Protein AF-A0A959AAS8-F1 (afdb_monomer)

Foldseek 3Di:
DPDDALLRVLLVLLVVLVCVLVVVLVVLVVVVLADPVLSVVLCVLCVLVCCLNVVLSVLQVVCVVVCPPVNPDDDHDPPSVVLSVLSVVLSVVLVCLSCCCRPVVVDDSVVSSVVSNVSCVVCSVVSSVVSCVSRVDD

Sequence (138 aa):
MKEKSDRYRIAITIIICHLLLIGTLVALFIADALLLEEFTPLLTLLAPVTAIYAGSVFRYLSGSIRAGVDAPEEVPLPHATLIRKLVLAHFAAMMFLILAKAVFNWIEFSTMTILMTLLETSFGVYMGMVMSAVFGDT

pLDDT: mean 85.94, std 11.65, range [40.78, 96.88]

Solvent-accessible surface area (backbone atoms only — not comparable to full-atom values): 7817 Å² total; per-residue (Å²): 130,85,81,79,49,63,64,56,54,41,41,51,51,52,52,53,50,50,52,50,50,55,50,48,55,52,51,35,40,76,67,68,40,37,52,71,84,54,47,56,56,50,52,61,68,46,44,60,61,48,50,53,56,48,52,36,41,52,49,41,50,54,49,60,67,70,41,59,93,78,53,74,84,78,76,83,64,83,63,46,70,58,55,43,48,50,53,49,50,53,53,49,51,55,48,46,48,50,42,36,35,43,74,67,58,75,49,53,71,71,58,44,52,52,53,50,49,53,48,46,59,61,45,48,58,55,47,45,54,50,42,39,70,72,50,56,84,131

Radius of gyration: 16.84 Å; Cα contacts (8 Å, |Δi|>4): 88; chains: 1; bounding box: 36×24×50 Å

Structure (mmCIF, N/CA/C/O backbone):
data_AF-A0A959AAS8-F1
#
_entry.id   AF-A0A959AAS8-F1
#
loop_
_atom_site.group_PDB
_atom_site.id
_atom_site.type_symbol
_atom_site.label_atom_id
_atom_site.label_alt_id
_atom_site.label_comp_id
_atom_site.label_asym_id
_atom_site.label_entity_id
_atom_site.label_seq_id
_atom_site.pdbx_PDB_ins_code
_atom_site.Cartn_x
_atom_site.Cartn_y
_atom_site.Cartn_z
_atom_site.occupancy
_atom_site.B_iso_or_equiv
_atom_site.auth_seq_id
_atom_site.auth_comp_id
_atom_site.auth_asym_id
_atom_site.auth_atom_id
_atom_site.pdbx_PDB_model_num
ATOM 1 N N . MET A 1 1 ? -1.824 -7.998 -31.433 1.00 41.94 1 MET A N 1
ATOM 2 C CA . MET A 1 1 ? -1.854 -7.423 -30.068 1.00 41.94 1 MET A CA 1
ATOM 3 C C . MET A 1 1 ? -0.415 -7.156 -29.660 1.00 41.94 1 MET A C 1
ATOM 5 O O . MET A 1 1 ? 0.329 -8.121 -29.595 1.00 41.94 1 MET A O 1
ATOM 9 N N . LYS A 1 2 ? 0.000 -5.894 -29.461 1.00 48.16 2 LYS A N 1
ATOM 10 C CA . LYS A 1 2 ? 1.332 -5.589 -28.900 1.00 48.16 2 LYS A CA 1
ATOM 11 C C . LYS A 1 2 ? 1.419 -6.253 -27.524 1.00 48.16 2 LYS A C 1
ATOM 13 O O . LYS A 1 2 ? 0.542 -6.021 -26.687 1.00 48.16 2 LYS A O 1
ATOM 18 N N . GLU A 1 3 ? 2.404 -7.118 -27.323 1.00 55.69 3 GLU A N 1
ATOM 19 C CA . GLU A 1 3 ? 2.643 -7.730 -26.024 1.00 55.69 3 GLU A CA 1
ATOM 20 C C . GLU A 1 3 ? 2.960 -6.618 -25.022 1.00 55.69 3 GLU A C 1
ATOM 22 O O . GLU A 1 3 ? 3.805 -5.760 -25.265 1.00 55.69 3 GLU A O 1
ATOM 27 N N . LYS A 1 4 ? 2.185 -6.547 -23.937 1.00 67.75 4 LYS A N 1
ATOM 28 C CA . LYS A 1 4 ? 2.383 -5.513 -22.922 1.00 67.75 4 LYS A CA 1
ATOM 29 C C . LYS A 1 4 ? 3.634 -5.844 -22.117 1.00 67.75 4 LYS A C 1
ATOM 31 O O . LYS A 1 4 ? 3.649 -6.909 -21.493 1.00 67.75 4 LYS A O 1
ATOM 36 N N . SER A 1 5 ? 4.569 -4.894 -22.086 1.00 80.88 5 SER A N 1
ATOM 37 C CA . SER A 1 5 ? 5.754 -4.841 -21.225 1.00 80.88 5 SER A CA 1
ATOM 38 C C . SER A 1 5 ? 5.535 -5.440 -19.843 1.00 80.88 5 SER A C 1
ATOM 40 O O . SER A 1 5 ? 4.539 -5.137 -19.173 1.00 80.88 5 SER A O 1
ATOM 42 N N . ASP A 1 6 ? 6.509 -6.197 -19.353 1.00 85.12 6 ASP A N 1
ATOM 43 C CA . ASP A 1 6 ? 6.535 -6.636 -17.960 1.00 85.12 6 ASP A CA 1
ATOM 44 C C . ASP A 1 6 ? 6.548 -5.453 -16.983 1.00 85.12 6 ASP A C 1
ATOM 46 O O . ASP A 1 6 ? 5.848 -5.485 -15.966 1.00 85.12 6 ASP A O 1
ATOM 50 N N . ARG A 1 7 ? 7.245 -4.359 -17.327 1.00 85.00 7 ARG A N 1
ATOM 51 C CA . ARG A 1 7 ? 7.261 -3.123 -16.527 1.00 85.00 7 ARG A CA 1
ATOM 52 C C . ARG A 1 7 ? 5.870 -2.501 -16.453 1.00 85.00 7 ARG A C 1
ATOM 54 O O . ARG A 1 7 ? 5.415 -2.149 -15.366 1.00 85.00 7 ARG A O 1
ATOM 61 N N . TYR A 1 8 ? 5.147 -2.460 -17.574 1.00 86.56 8 TYR A N 1
ATOM 6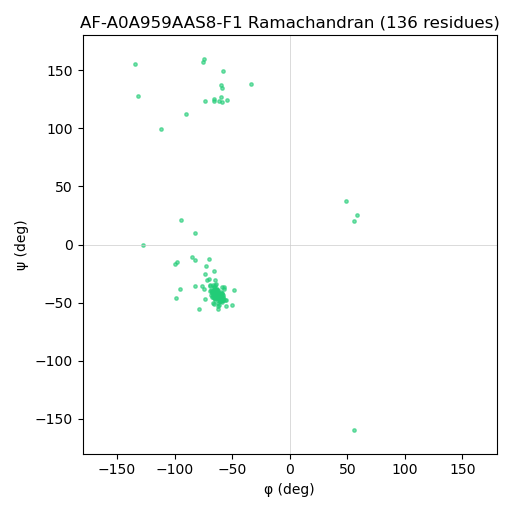2 C CA . TYR A 1 8 ? 3.760 -1.985 -17.620 1.00 86.56 8 TYR A CA 1
ATOM 63 C C . TYR A 1 8 ? 2.828 -2.844 -16.756 1.00 86.56 8 TYR A C 1
ATOM 65 O O . TYR A 1 8 ? 1.995 -2.319 -16.017 1.00 86.56 8 TYR A O 1
ATOM 73 N N . ARG A 1 9 ? 2.968 -4.175 -16.807 1.00 88.75 9 ARG A N 1
ATOM 74 C CA . ARG A 1 9 ? 2.159 -5.094 -15.987 1.00 88.75 9 ARG A CA 1
ATOM 75 C C . ARG A 1 9 ? 2.424 -4.904 -14.493 1.00 88.75 9 ARG A C 1
ATOM 77 O O . ARG A 1 9 ? 1.476 -4.926 -13.702 1.00 88.75 9 ARG A O 1
ATOM 84 N N . ILE A 1 10 ? 3.686 -4.713 -14.105 1.00 89.69 10 ILE A N 1
ATOM 85 C CA . ILE A 1 10 ? 4.075 -4.415 -12.720 1.00 89.69 10 ILE A CA 1
ATOM 86 C C . ILE A 1 10 ? 3.503 -3.057 -12.298 1.00 89.69 10 ILE A C 1
ATOM 88 O O . ILE A 1 10 ? 2.841 -2.985 -11.266 1.00 89.69 10 ILE A O 1
ATOM 92 N N . ALA A 1 11 ? 3.657 -2.016 -13.122 1.00 89.19 11 ALA A N 1
ATOM 93 C CA . ALA A 1 11 ? 3.135 -0.680 -12.845 1.00 89.19 11 ALA A CA 1
ATOM 94 C C . ALA A 1 11 ? 1.612 -0.679 -12.634 1.00 89.19 11 ALA A C 1
ATOM 96 O O . ALA A 1 11 ? 1.130 -0.159 -11.631 1.00 89.19 11 ALA A O 1
ATOM 97 N N . ILE A 1 12 ? 0.850 -1.338 -13.514 1.00 90.44 12 ILE A N 1
ATOM 98 C CA . ILE A 1 12 ? -0.599 -1.502 -13.327 1.00 90.44 12 ILE A CA 1
ATOM 99 C C . ILE A 1 12 ? -0.914 -2.254 -12.038 1.00 90.44 12 ILE A C 1
ATOM 101 O O . ILE A 1 12 ? -1.823 -1.858 -11.314 1.00 90.44 12 ILE A O 1
ATOM 105 N N . THR A 1 13 ? -0.186 -3.335 -11.748 1.00 91.44 13 THR A N 1
ATOM 106 C CA . THR A 1 13 ? -0.412 -4.114 -10.523 1.00 91.44 13 THR A CA 1
ATOM 107 C C . THR A 1 13 ? -0.252 -3.222 -9.293 1.00 91.44 13 THR A C 1
ATOM 109 O O . THR A 1 13 ? -1.113 -3.242 -8.419 1.00 91.44 13 THR A O 1
ATOM 112 N N . ILE A 1 14 ? 0.792 -2.393 -9.260 1.00 91.69 14 ILE A N 1
ATOM 113 C CA . ILE A 1 14 ? 1.049 -1.442 -8.176 1.00 91.69 14 ILE A CA 1
ATOM 114 C C . ILE A 1 14 ? -0.081 -0.420 -8.047 1.00 91.69 14 ILE A C 1
ATOM 116 O O . ILE A 1 14 ? -0.573 -0.220 -6.939 1.00 91.69 14 ILE A O 1
ATOM 120 N N . ILE A 1 15 ? -0.509 0.196 -9.156 1.00 90.94 15 ILE A N 1
ATOM 121 C CA . ILE A 1 15 ? -1.596 1.190 -9.160 1.00 90.94 15 ILE A CA 1
ATOM 122 C C . ILE A 1 15 ? -2.882 0.571 -8.614 1.00 90.94 15 ILE A C 1
ATOM 124 O O . ILE A 1 15 ? -3.506 1.137 -7.722 1.00 90.94 15 ILE A O 1
ATOM 128 N N . ILE A 1 16 ? -3.267 -0.601 -9.125 1.00 93.06 16 ILE A N 1
ATOM 129 C CA . ILE A 1 16 ? -4.486 -1.288 -8.690 1.00 93.06 16 ILE A CA 1
ATOM 130 C C . ILE A 1 16 ? -4.398 -1.625 -7.202 1.00 93.06 16 ILE A C 1
ATOM 132 O O . ILE A 1 16 ? -5.340 -1.349 -6.467 1.00 93.06 16 ILE A O 1
ATOM 136 N N . CYS A 1 17 ? -3.272 -2.173 -6.736 1.00 93.81 17 CYS A N 1
ATOM 137 C CA . CYS A 1 17 ? -3.106 -2.515 -5.324 1.00 93.81 17 CYS A CA 1
ATOM 138 C C . CYS A 1 17 ? -3.172 -1.278 -4.420 1.00 93.81 17 CYS A C 1
ATOM 140 O O . CYS A 1 17 ? -3.806 -1.334 -3.371 1.00 93.81 17 CYS A O 1
ATOM 142 N N . HIS A 1 18 ? -2.586 -0.156 -4.844 1.00 91.62 18 HIS A N 1
ATOM 143 C CA . HIS A 1 18 ? -2.680 1.117 -4.130 1.00 91.62 18 HIS A CA 1
ATOM 144 C C . HIS A 1 18 ? -4.112 1.628 -4.027 1.00 91.62 18 HIS A C 1
ATOM 146 O O . HIS A 1 18 ? -4.572 1.963 -2.938 1.00 91.62 18 HIS A O 1
ATOM 152 N N . LEU A 1 19 ? -4.823 1.677 -5.155 1.00 91.88 19 LEU A N 1
ATOM 153 C CA . LEU A 1 19 ? -6.206 2.143 -5.189 1.00 91.88 19 LEU A CA 1
ATOM 154 C C . LEU A 1 19 ? -7.115 1.243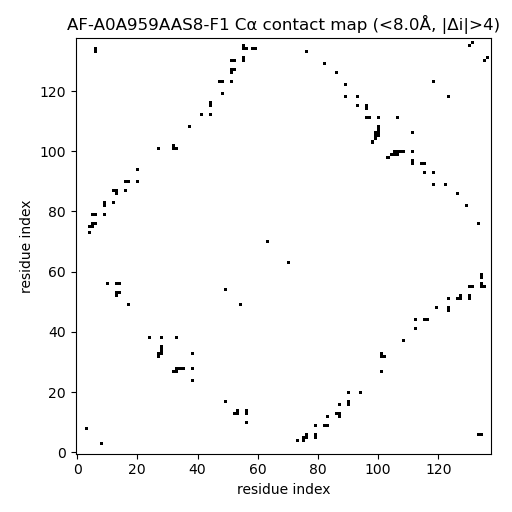 -4.351 1.00 91.88 19 LEU A C 1
ATOM 156 O O . LEU A 1 19 ? -7.973 1.751 -3.637 1.00 91.88 19 LEU A O 1
ATOM 160 N N . LEU A 1 20 ? -6.899 -0.074 -4.388 1.00 95.06 20 LEU A N 1
ATOM 161 C CA . LEU A 1 20 ? -7.619 -1.014 -3.533 1.00 95.06 20 LEU A CA 1
ATOM 162 C C . LEU A 1 20 ? -7.300 -0.790 -2.054 1.00 95.06 20 LEU A C 1
ATOM 164 O O . LEU A 1 20 ? -8.223 -0.779 -1.247 1.00 95.06 20 LEU A O 1
ATOM 168 N N . LEU A 1 21 ? -6.033 -0.583 -1.689 1.00 94.06 21 LEU A N 1
ATOM 169 C CA . LEU A 1 21 ? -5.633 -0.340 -0.302 1.00 94.06 21 LEU A CA 1
ATOM 170 C C . LEU A 1 21 ? -6.262 0.940 0.250 1.00 94.06 21 LEU A C 1
ATOM 172 O O . LEU A 1 21 ? -6.942 0.890 1.271 1.00 94.06 21 LEU A O 1
ATOM 176 N N . ILE A 1 22 ? -6.101 2.062 -0.456 1.00 92.94 22 ILE A N 1
ATOM 177 C CA . ILE A 1 22 ? -6.669 3.357 -0.058 1.00 92.94 22 ILE A CA 1
ATOM 178 C C . ILE A 1 22 ? -8.199 3.292 -0.058 1.00 92.94 22 ILE A C 1
ATOM 180 O O . ILE A 1 22 ? -8.830 3.712 0.908 1.00 92.94 22 ILE A O 1
ATOM 184 N N . GLY A 1 23 ? -8.800 2.733 -1.111 1.00 94.38 23 GLY A N 1
ATOM 185 C CA . GLY A 1 23 ? -10.250 2.586 -1.221 1.00 94.38 23 GLY A CA 1
ATOM 186 C C . GLY A 1 23 ? -10.839 1.742 -0.092 1.00 94.38 23 GLY A C 1
ATOM 187 O O . GLY A 1 23 ? -11.862 2.115 0.474 1.00 94.38 23 GLY A O 1
ATOM 188 N N . THR A 1 24 ? -10.162 0.657 0.295 1.00 95.31 24 THR A N 1
ATOM 189 C CA . THR A 1 24 ? -10.568 -0.168 1.444 1.00 95.31 24 THR A CA 1
ATOM 190 C C . THR A 1 24 ? -10.424 0.613 2.747 1.00 95.31 24 THR A C 1
ATOM 192 O O . THR A 1 24 ? -11.345 0.597 3.554 1.00 95.31 24 THR A O 1
ATOM 195 N N . LEU A 1 25 ? -9.324 1.350 2.944 1.00 94.62 25 LEU A N 1
ATOM 196 C CA . LEU A 1 25 ? -9.122 2.171 4.143 1.00 94.62 25 LEU A CA 1
ATOM 197 C C . LEU A 1 25 ? -10.251 3.199 4.321 1.00 94.62 25 LEU A C 1
ATOM 199 O O . LEU A 1 25 ? -10.804 3.338 5.408 1.00 94.62 25 LEU A O 1
ATOM 203 N N . VAL A 1 26 ? -10.614 3.885 3.233 1.00 95.06 26 VAL A N 1
ATOM 204 C CA . VAL A 1 26 ? -11.708 4.865 3.210 1.00 95.06 26 VAL A CA 1
ATOM 205 C C . VAL A 1 26 ? -13.056 4.188 3.453 1.00 95.06 26 VAL A C 1
ATOM 207 O O . VAL A 1 26 ? -13.848 4.689 4.244 1.00 95.06 26 VAL A O 1
ATOM 210 N N . ALA A 1 27 ? -13.319 3.044 2.819 1.00 96.44 27 ALA A N 1
ATOM 211 C CA . ALA A 1 27 ? -14.561 2.303 3.023 1.00 96.44 27 ALA A CA 1
ATOM 212 C C . ALA A 1 27 ? -14.719 1.829 4.477 1.00 96.44 27 ALA A C 1
ATOM 214 O O . ALA A 1 27 ? -15.803 1.953 5.038 1.00 96.44 27 ALA A O 1
ATOM 215 N N . LEU A 1 28 ? -13.641 1.338 5.098 1.00 96.06 28 LEU A N 1
ATOM 216 C CA . LEU A 1 28 ? -13.632 0.927 6.505 1.00 96.06 28 LEU A CA 1
ATOM 217 C C . LEU A 1 28 ? -13.866 2.109 7.449 1.00 96.06 28 LEU A C 1
ATOM 219 O O . LEU A 1 28 ? -14.610 1.968 8.413 1.00 96.06 28 LEU A O 1
ATOM 223 N N . PHE A 1 29 ? -13.278 3.271 7.157 1.00 95.62 29 PHE A N 1
ATOM 224 C CA . PHE A 1 29 ? -13.521 4.491 7.927 1.00 95.62 29 PHE A CA 1
ATOM 225 C C . PHE A 1 29 ? -14.980 4.960 7.823 1.00 95.62 29 PHE A C 1
ATOM 227 O O . PHE A 1 29 ? -15.601 5.249 8.836 1.00 95.62 29 PHE A O 1
ATOM 234 N N . ILE A 1 30 ? -15.561 4.973 6.617 1.00 96.44 30 ILE A N 1
ATOM 235 C CA . ILE A 1 30 ? -16.975 5.342 6.408 1.00 96.44 30 ILE A CA 1
ATOM 236 C C . ILE A 1 30 ? -17.929 4.341 7.078 1.00 96.44 30 ILE A C 1
ATOM 238 O O . ILE A 1 30 ? -19.020 4.718 7.493 1.00 96.44 30 ILE A O 1
ATOM 242 N N . ALA A 1 31 ? -17.534 3.071 7.176 1.00 96.31 31 ALA A N 1
ATOM 243 C CA . ALA A 1 31 ? -18.310 2.021 7.829 1.00 96.31 31 ALA A CA 1
ATOM 244 C C . ALA A 1 31 ? -18.144 1.986 9.364 1.00 96.31 31 ALA A C 1
ATOM 246 O O . ALA A 1 31 ? -18.555 1.002 9.977 1.00 96.31 31 ALA A O 1
ATOM 247 N N . ASP A 1 32 ? -17.508 2.998 9.968 1.00 93.69 32 ASP A N 1
ATOM 248 C CA . ASP A 1 32 ? -17.173 3.070 11.400 1.00 93.69 32 ASP A CA 1
ATOM 249 C C . ASP A 1 32 ? -16.342 1.871 11.917 1.00 93.69 32 ASP A C 1
ATOM 251 O O . ASP A 1 32 ? -16.270 1.610 13.118 1.00 93.69 32 ASP A O 1
ATOM 255 N N . ALA A 1 33 ? -15.672 1.138 11.019 1.00 94.19 33 ALA A N 1
ATOM 256 C CA . ALA A 1 33 ? -14.783 0.024 11.364 1.00 94.19 33 ALA A CA 1
ATOM 257 C C . ALA A 1 33 ? -13.373 0.492 11.775 1.00 94.19 33 ALA A C 1
ATOM 259 O O . ALA A 1 33 ? -12.583 -0.289 12.307 1.00 94.19 33 ALA A O 1
ATOM 260 N N . LEU A 1 34 ? -13.048 1.760 11.507 1.00 92.81 34 LEU A N 1
ATOM 261 C CA . LEU A 1 34 ? -11.835 2.440 11.954 1.00 92.81 34 LEU A CA 1
ATOM 262 C C . LEU A 1 34 ? -12.214 3.788 12.556 1.00 92.81 34 LEU A C 1
ATOM 264 O O . LEU A 1 34 ? -12.869 4.597 11.901 1.00 92.81 34 LEU A O 1
ATOM 268 N N . LEU A 1 35 ? -11.746 4.059 13.772 1.00 93.44 35 LEU A N 1
ATOM 269 C CA . LEU A 1 35 ? -11.915 5.372 14.391 1.00 93.44 35 LEU A CA 1
ATOM 270 C C . LEU A 1 35 ? -10.965 6.396 13.757 1.00 93.44 35 LEU A C 1
ATOM 272 O O . LEU A 1 35 ? -9.929 6.043 13.196 1.00 93.44 35 LEU A O 1
ATOM 276 N N . LEU A 1 36 ? -11.266 7.691 13.888 1.00 93.31 36 LEU A N 1
ATOM 277 C CA . LEU A 1 36 ? -10.403 8.760 13.357 1.00 93.31 36 LEU A CA 1
ATOM 278 C C . LEU A 1 36 ? -8.968 8.696 13.917 1.00 93.31 36 LEU A C 1
ATOM 280 O O . LEU A 1 36 ? -7.997 8.948 13.194 1.00 93.31 36 LEU A O 1
ATOM 284 N N . GLU A 1 37 ? -8.853 8.317 15.191 1.00 94.25 37 GLU A N 1
ATOM 285 C CA . GLU A 1 37 ? -7.596 8.098 15.916 1.00 94.25 37 GLU A CA 1
ATOM 286 C C . GLU A 1 37 ? -6.789 6.912 15.370 1.00 94.25 37 GLU A C 1
ATOM 288 O O . GLU A 1 37 ? -5.575 6.881 15.534 1.00 94.25 37 GLU A O 1
ATOM 293 N N . GLU A 1 38 ? -7.436 5.964 14.688 1.00 93.94 38 GLU A N 1
ATOM 294 C CA . GLU A 1 38 ? -6.800 4.806 14.050 1.00 93.94 38 GLU A CA 1
ATOM 295 C C . GLU A 1 38 ? -6.520 5.068 12.560 1.00 93.94 38 GLU A C 1
ATOM 297 O O . GLU A 1 38 ? -5.466 4.714 12.026 1.00 93.94 38 GLU A O 1
ATOM 302 N N . PHE A 1 39 ? -7.445 5.750 11.884 1.00 94.00 39 PHE A N 1
ATOM 303 C CA . PHE A 1 39 ? -7.367 6.083 10.466 1.00 94.00 39 PHE A CA 1
ATOM 304 C C . PHE A 1 39 ? -6.211 7.043 10.153 1.00 94.00 39 PHE A C 1
ATOM 306 O O . PHE A 1 39 ? -5.450 6.823 9.210 1.00 94.00 39 PHE A O 1
ATOM 313 N N . THR A 1 40 ? -6.031 8.090 10.963 1.00 93.75 40 THR A N 1
ATOM 314 C CA . THR A 1 40 ? -4.996 9.110 10.717 1.00 93.75 40 THR A CA 1
ATOM 315 C C . THR A 1 40 ? -3.569 8.544 10.830 1.00 93.75 40 THR A C 1
ATOM 317 O O . THR A 1 40 ? -2.756 8.780 9.924 1.00 93.75 40 THR A O 1
ATOM 320 N N . PRO A 1 41 ? -3.227 7.749 11.866 1.00 93.06 41 PRO A N 1
ATOM 321 C CA . PRO A 1 41 ? -1.924 7.093 11.920 1.00 93.06 41 PRO A CA 1
ATOM 322 C C . PRO A 1 41 ? -1.729 6.063 10.805 1.00 93.06 41 PRO A C 1
ATOM 324 O O . PRO A 1 41 ? -0.623 5.966 10.279 1.00 93.06 41 PRO A O 1
ATOM 327 N N . LEU A 1 42 ? -2.778 5.342 10.388 1.00 93.44 42 LEU A N 1
ATOM 328 C CA . LEU A 1 42 ? -2.692 4.418 9.251 1.00 93.44 42 LEU A CA 1
ATOM 329 C C . LEU A 1 42 ? -2.306 5.136 7.956 1.00 93.44 42 LEU A C 1
ATOM 331 O O . LEU A 1 42 ? -1.419 4.668 7.247 1.00 93.44 42 LEU A O 1
ATOM 335 N N . LEU A 1 43 ? -2.903 6.296 7.664 1.00 92.00 43 LEU A N 1
ATOM 336 C CA . LEU A 1 43 ? -2.509 7.102 6.504 1.00 92.00 43 LEU A CA 1
ATOM 337 C C . LEU A 1 43 ? -1.040 7.529 6.575 1.00 92.00 43 LEU A C 1
ATOM 339 O O . LEU A 1 43 ? -0.322 7.439 5.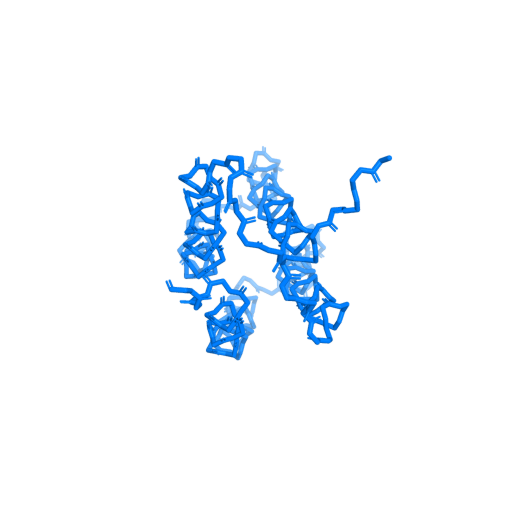581 1.00 92.00 43 LEU A O 1
ATOM 343 N N . THR A 1 44 ? -0.583 7.947 7.756 1.00 91.00 44 THR A N 1
ATOM 344 C CA . THR A 1 44 ? 0.822 8.318 7.981 1.00 91.00 44 THR A CA 1
ATOM 345 C C . THR A 1 44 ? 1.757 7.129 7.753 1.00 91.00 44 THR A C 1
ATOM 347 O O . THR A 1 44 ? 2.797 7.275 7.115 1.00 91.00 44 THR A O 1
ATOM 350 N N . LEU A 1 45 ? 1.371 5.942 8.221 1.00 91.38 45 LEU A N 1
ATOM 351 C CA . LEU A 1 45 ? 2.162 4.720 8.088 1.00 91.38 45 LEU A CA 1
ATOM 352 C C . LEU A 1 45 ? 2.217 4.201 6.644 1.00 91.38 45 LEU A C 1
ATOM 354 O O . LEU A 1 45 ? 3.207 3.598 6.245 1.00 91.38 45 LEU A O 1
ATOM 358 N N . LEU A 1 46 ? 1.175 4.457 5.849 1.00 90.06 46 LEU A N 1
ATOM 359 C CA . LEU A 1 46 ? 1.105 4.094 4.430 1.00 90.06 46 LEU A CA 1
ATOM 360 C C . LEU A 1 46 ? 1.748 5.132 3.494 1.00 90.06 46 LEU A C 1
ATOM 362 O O . LEU A 1 46 ? 1.929 4.860 2.303 1.00 90.06 46 LEU A O 1
ATOM 366 N N . ALA A 1 47 ? 2.096 6.320 3.990 1.00 87.31 47 ALA A N 1
ATOM 367 C CA . ALA A 1 47 ? 2.694 7.368 3.167 1.00 87.31 47 ALA A CA 1
ATOM 368 C C . ALA A 1 47 ? 4.052 6.961 2.548 1.00 87.31 47 ALA A C 1
ATOM 370 O O . ALA A 1 47 ? 4.231 7.204 1.351 1.00 87.31 47 ALA A O 1
ATOM 371 N N . PRO A 1 48 ? 4.985 6.303 3.270 1.00 83.19 48 PRO A N 1
ATOM 372 C CA . PRO A 1 48 ? 6.253 5.848 2.692 1.00 83.19 48 PRO A CA 1
ATOM 373 C C . PRO A 1 48 ? 6.066 4.796 1.586 1.00 83.19 48 PRO A C 1
ATOM 375 O O . PRO A 1 48 ? 6.632 4.966 0.502 1.00 83.19 48 PRO A O 1
ATOM 378 N N . VAL A 1 49 ? 5.187 3.801 1.799 1.00 82.81 49 VAL A N 1
ATOM 379 C CA . VAL A 1 49 ? 4.747 2.827 0.776 1.00 82.81 49 VAL A CA 1
ATOM 380 C C . VAL A 1 49 ? 4.321 3.581 -0.479 1.00 82.81 49 VAL A C 1
ATOM 382 O O . VAL A 1 49 ? 4.810 3.336 -1.585 1.00 82.81 49 VAL A O 1
ATOM 385 N N . THR A 1 50 ? 3.429 4.553 -0.289 1.00 83.88 50 THR A N 1
ATOM 386 C CA . THR A 1 50 ? 2.871 5.349 -1.377 1.00 83.88 50 THR A CA 1
ATOM 387 C C . THR A 1 50 ? 3.952 6.102 -2.126 1.00 83.88 50 THR A C 1
ATOM 389 O O . THR A 1 50 ? 3.989 6.044 -3.353 1.00 83.88 50 THR A O 1
ATOM 392 N N . ALA A 1 51 ? 4.883 6.735 -1.420 1.00 85.06 51 ALA A N 1
ATOM 393 C CA . ALA A 1 51 ? 5.976 7.469 -2.038 1.00 85.06 51 ALA A CA 1
ATOM 394 C C . ALA A 1 51 ? 6.891 6.567 -2.886 1.00 85.06 51 ALA A C 1
ATOM 396 O O . ALA A 1 51 ? 7.197 6.921 -4.027 1.00 85.06 51 ALA A O 1
ATOM 397 N N . ILE A 1 52 ? 7.288 5.397 -2.370 1.00 85.12 52 ILE A N 1
ATOM 398 C CA . ILE A 1 52 ? 8.183 4.462 -3.072 1.00 85.12 52 ILE A CA 1
ATOM 399 C C . ILE A 1 52 ? 7.526 3.967 -4.360 1.00 85.12 52 ILE A C 1
ATOM 401 O O . ILE A 1 52 ? 8.069 4.104 -5.457 1.00 85.12 52 ILE A O 1
ATOM 405 N N . TYR A 1 53 ? 6.329 3.405 -4.236 1.00 85.31 53 TYR A N 1
ATOM 406 C CA . TYR A 1 53 ? 5.659 2.763 -5.356 1.00 85.31 53 TYR A CA 1
ATOM 407 C C . TYR A 1 53 ? 5.115 3.771 -6.368 1.00 85.31 53 TYR A C 1
ATOM 409 O O . TYR A 1 53 ? 5.334 3.603 -7.571 1.00 85.31 53 TYR A O 1
ATOM 417 N N . ALA A 1 54 ? 4.433 4.825 -5.908 1.00 81.94 54 ALA A N 1
ATOM 418 C CA . ALA A 1 54 ? 3.890 5.839 -6.803 1.00 81.94 54 ALA A CA 1
ATOM 419 C C . ALA A 1 54 ? 5.016 6.603 -7.502 1.00 81.94 54 ALA A C 1
ATOM 421 O O . ALA A 1 54 ? 4.949 6.787 -8.714 1.00 81.94 54 ALA A O 1
ATOM 422 N N . GLY A 1 55 ? 6.081 6.980 -6.784 1.00 83.12 55 GLY A N 1
ATOM 423 C CA . GLY A 1 55 ? 7.221 7.691 -7.365 1.00 83.12 55 GLY A CA 1
ATOM 424 C C . GLY A 1 55 ? 7.849 6.929 -8.533 1.00 83.12 55 GLY A C 1
ATOM 425 O O . GLY A 1 55 ? 8.039 7.486 -9.616 1.00 83.12 55 GLY A O 1
ATOM 426 N N . SER A 1 56 ? 8.099 5.632 -8.353 1.00 81.75 56 SER A N 1
ATOM 427 C CA . SER A 1 56 ? 8.656 4.783 -9.408 1.00 81.75 56 SER A CA 1
ATOM 428 C C . SER A 1 56 ? 7.695 4.567 -10.580 1.00 81.75 56 SER A C 1
ATOM 430 O O . SER A 1 56 ? 8.117 4.623 -11.736 1.00 81.75 56 SER A O 1
ATOM 432 N N . VAL A 1 57 ? 6.398 4.380 -10.316 1.00 84.44 57 VAL A N 1
ATOM 433 C CA . VAL A 1 57 ? 5.394 4.214 -11.377 1.00 84.44 57 VAL A CA 1
ATOM 434 C C . VAL A 1 57 ? 5.186 5.504 -12.176 1.00 84.44 57 VAL A C 1
ATOM 436 O O . VAL A 1 57 ? 5.135 5.456 -13.404 1.00 84.44 57 VAL A O 1
ATOM 439 N N . PHE A 1 58 ? 5.106 6.666 -11.522 1.00 83.56 58 PHE A N 1
ATOM 440 C CA . PHE A 1 58 ? 4.971 7.956 -12.206 1.00 83.56 58 PHE A CA 1
ATOM 441 C C . PHE A 1 58 ? 6.209 8.295 -13.037 1.00 83.56 58 PHE A C 1
ATOM 443 O O . PHE A 1 58 ? 6.080 8.822 -14.145 1.00 83.56 58 PHE A O 1
ATOM 450 N N . ARG A 1 59 ? 7.408 7.946 -12.558 1.00 81.75 59 ARG A N 1
ATOM 451 C CA . ARG A 1 59 ? 8.638 8.060 -13.352 1.00 81.75 59 ARG A CA 1
ATOM 452 C C . ARG A 1 59 ? 8.564 7.212 -14.623 1.00 81.75 59 ARG A C 1
ATOM 454 O O . ARG A 1 59 ? 8.793 7.737 -15.708 1.00 81.75 59 ARG A O 1
ATOM 461 N N . TYR A 1 60 ? 8.160 5.948 -14.511 1.00 83.06 60 TYR A N 1
ATOM 462 C CA . TYR A 1 60 ? 7.961 5.080 -15.676 1.00 83.06 60 TYR A CA 1
ATOM 463 C C . TYR A 1 60 ? 6.929 5.642 -16.658 1.00 83.06 60 TYR A C 1
ATOM 465 O O . TYR A 1 60 ? 7.185 5.724 -17.858 1.00 83.06 60 TYR A O 1
ATOM 473 N N . LEU A 1 61 ? 5.774 6.077 -16.148 1.00 81.56 61 LEU A N 1
ATOM 474 C CA . LEU A 1 61 ? 4.696 6.590 -16.984 1.00 81.56 61 LEU A CA 1
ATOM 475 C C . LEU A 1 61 ? 5.112 7.878 -17.707 1.00 81.56 61 LEU A C 1
ATOM 477 O O . LEU A 1 61 ? 4.927 7.984 -18.917 1.00 81.56 61 LEU A O 1
ATOM 481 N N . SER A 1 62 ? 5.736 8.823 -16.999 1.00 79.00 62 SER A N 1
ATOM 482 C CA . SER A 1 62 ? 6.238 10.068 -17.597 1.00 79.00 62 SER A CA 1
ATOM 483 C C . SER A 1 62 ? 7.328 9.825 -18.647 1.00 79.00 62 SER A C 1
ATOM 485 O O . SER A 1 62 ? 7.301 10.463 -19.700 1.00 79.00 62 SER A O 1
ATOM 487 N N . GLY A 1 63 ? 8.231 8.866 -18.415 1.00 76.50 63 GLY A N 1
ATOM 488 C CA . GLY A 1 63 ? 9.215 8.424 -19.405 1.00 76.50 63 GLY A CA 1
ATOM 489 C C . GLY A 1 63 ? 8.557 7.829 -20.651 1.00 76.50 63 GLY A C 1
ATOM 490 O O . GLY A 1 63 ? 8.885 8.223 -21.767 1.00 76.50 63 GLY A O 1
ATOM 491 N N . SER A 1 64 ? 7.553 6.963 -20.471 1.00 75.31 64 SER A N 1
ATOM 492 C CA . SER A 1 64 ? 6.823 6.338 -21.584 1.00 75.31 64 SER A CA 1
ATOM 493 C C . SER A 1 64 ? 6.040 7.340 -22.441 1.00 75.31 64 SER A C 1
ATOM 495 O O . SER A 1 64 ? 5.961 7.177 -23.654 1.00 75.31 64 SER A O 1
ATOM 497 N N . ILE A 1 65 ? 5.507 8.408 -21.835 1.00 77.50 65 ILE A N 1
ATOM 498 C CA . ILE A 1 65 ? 4.822 9.491 -22.557 1.00 77.50 65 ILE A CA 1
ATOM 499 C C . ILE A 1 65 ? 5.829 10.300 -23.385 1.00 77.50 65 ILE A C 1
ATOM 501 O O . ILE A 1 65 ? 5.534 10.685 -24.514 1.00 77.50 65 ILE A O 1
ATOM 505 N N . ARG A 1 66 ? 7.024 10.553 -22.834 1.00 76.94 66 ARG A N 1
ATOM 506 C CA . ARG A 1 66 ? 8.093 11.302 -23.512 1.00 76.94 66 ARG A CA 1
ATOM 507 C C . ARG A 1 66 ? 8.756 10.520 -24.646 1.00 76.94 66 ARG A C 1
ATOM 509 O O . ARG A 1 66 ? 9.201 11.144 -25.601 1.00 76.94 66 ARG A O 1
ATOM 516 N N . ALA A 1 67 ? 8.823 9.194 -24.541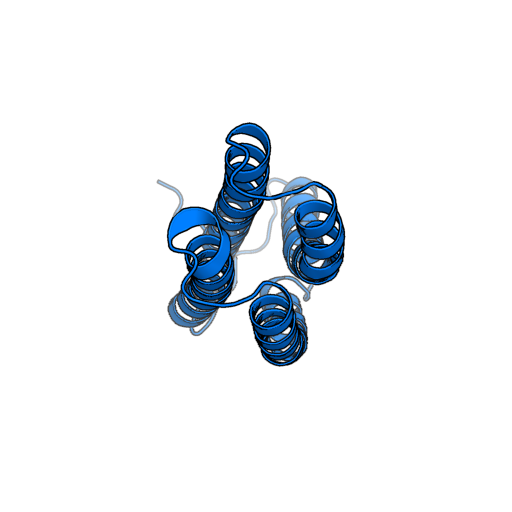 1.00 69.25 67 ALA A N 1
ATOM 517 C CA . ALA A 1 67 ? 9.574 8.343 -25.464 1.00 69.25 67 ALA A CA 1
ATOM 518 C C . ALA A 1 67 ? 8.973 8.235 -26.883 1.00 69.25 67 ALA A C 1
ATOM 520 O O . ALA A 1 67 ? 9.668 7.790 -27.790 1.00 69.25 67 ALA A O 1
ATOM 521 N N . GLY A 1 68 ? 7.734 8.685 -27.118 1.00 64.62 68 GLY A N 1
ATOM 522 C CA . GLY A 1 68 ? 7.155 8.753 -28.468 1.00 64.62 68 GLY A CA 1
ATOM 523 C C . GLY A 1 68 ? 7.161 7.415 -29.231 1.00 64.62 68 GLY A C 1
ATOM 524 O O . GLY A 1 68 ? 7.217 6.339 -28.642 1.00 64.62 68 GLY A O 1
ATOM 525 N N . VAL A 1 69 ? 7.055 7.474 -30.563 1.00 59.03 69 VAL A N 1
ATOM 526 C CA . VAL A 1 69 ? 7.024 6.283 -31.443 1.00 59.03 69 VAL A CA 1
ATOM 527 C C . VAL A 1 69 ? 8.403 5.607 -31.560 1.00 59.03 69 VAL A C 1
ATOM 529 O O . VAL A 1 69 ? 8.460 4.421 -31.875 1.00 59.03 69 VAL A O 1
ATOM 532 N N . ASP A 1 70 ? 9.481 6.319 -31.217 1.00 58.06 70 ASP A N 1
ATOM 533 C CA . ASP A 1 70 ? 10.881 5.874 -31.330 1.00 58.06 70 ASP A CA 1
ATOM 534 C C . ASP A 1 70 ? 11.433 5.246 -30.038 1.00 58.06 70 ASP A C 1
ATOM 536 O O . ASP A 1 70 ? 12.647 5.188 -29.826 1.00 58.06 70 ASP A O 1
ATOM 540 N N . ALA A 1 71 ? 10.552 4.782 -29.146 1.00 64.06 71 ALA A N 1
ATOM 541 C CA . ALA A 1 71 ? 10.973 4.124 -27.918 1.00 64.06 71 ALA A CA 1
ATOM 542 C C . ALA A 1 71 ? 11.820 2.873 -28.247 1.00 64.06 71 ALA A C 1
ATOM 544 O O . ALA A 1 71 ? 11.358 2.020 -29.015 1.00 64.06 71 ALA A O 1
ATOM 545 N N . PRO A 1 72 ? 13.037 2.743 -27.681 1.00 60.84 72 PRO A N 1
ATOM 546 C CA . PRO A 1 72 ? 13.875 1.572 -27.901 1.00 60.84 72 PRO A CA 1
ATOM 547 C C . PRO A 1 72 ? 13.151 0.293 -27.465 1.00 60.84 72 PRO A C 1
ATOM 549 O O . PRO A 1 72 ? 12.324 0.312 -26.550 1.00 60.84 72 PRO A O 1
ATOM 552 N N . GLU A 1 73 ? 13.462 -0.815 -28.140 1.00 64.31 73 GLU A N 1
ATOM 553 C CA . GLU A 1 73 ? 12.891 -2.129 -27.842 1.00 64.31 73 GLU A CA 1
ATOM 554 C C . GLU A 1 73 ? 13.116 -2.472 -26.361 1.00 64.31 73 GLU A C 1
ATOM 556 O O . GLU A 1 73 ? 14.234 -2.394 -25.846 1.00 64.31 73 GLU A O 1
ATOM 561 N N . GLU A 1 74 ? 12.032 -2.776 -25.643 1.00 67.00 74 GLU A N 1
ATOM 562 C CA . GLU A 1 74 ? 12.101 -2.996 -24.203 1.00 67.00 74 GLU A CA 1
ATOM 563 C C . GLU A 1 74 ? 12.916 -4.250 -23.883 1.00 67.00 74 GLU A C 1
ATOM 565 O O . GLU A 1 74 ? 12.586 -5.359 -24.304 1.00 67.00 74 GLU A O 1
ATOM 570 N N . VAL A 1 75 ? 13.957 -4.077 -23.069 1.00 70.06 75 VAL A N 1
ATOM 571 C CA . VAL A 1 75 ? 14.758 -5.193 -22.565 1.00 70.06 75 VAL A CA 1
ATOM 572 C C . VAL A 1 75 ? 13.887 -6.057 -21.640 1.00 70.06 75 VAL A C 1
ATOM 574 O O . VAL A 1 75 ? 13.326 -5.523 -20.671 1.00 70.06 75 VAL A O 1
ATOM 577 N N . PRO A 1 76 ? 13.774 -7.378 -21.894 1.00 72.94 76 PRO A N 1
ATOM 578 C CA . PRO A 1 76 ? 12.977 -8.270 -21.063 1.00 72.94 76 PRO A CA 1
ATOM 579 C C . PRO A 1 76 ? 13.479 -8.248 -19.623 1.00 72.94 76 PRO A C 1
ATOM 581 O O . PRO A 1 76 ? 14.681 -8.306 -19.368 1.00 72.94 76 PRO A O 1
ATOM 584 N N . LEU A 1 77 ? 12.548 -8.151 -18.673 1.00 80.62 77 LEU A N 1
ATOM 585 C CA . LEU A 1 77 ? 12.880 -7.967 -17.268 1.00 80.62 77 LEU A CA 1
ATOM 586 C C . LEU A 1 77 ? 13.038 -9.336 -16.581 1.00 80.62 77 LEU A C 1
ATOM 588 O O . LEU A 1 77 ? 12.044 -10.054 -16.411 1.00 80.62 77 LEU A O 1
ATOM 592 N N . PRO A 1 78 ? 14.255 -9.726 -16.153 1.00 80.50 78 PRO A N 1
ATOM 593 C CA . PRO A 1 78 ? 14.457 -11.012 -15.502 1.00 80.50 78 PRO A CA 1
ATOM 594 C C . PRO A 1 78 ? 13.599 -11.106 -14.240 1.00 80.50 78 PRO A C 1
ATOM 596 O O . PRO A 1 78 ? 13.496 -10.158 -13.464 1.00 80.50 78 PRO A O 1
ATOM 599 N N . HIS A 1 79 ? 12.968 -12.260 -14.026 1.00 86.00 79 HIS A N 1
ATOM 600 C CA . HIS A 1 79 ? 12.142 -12.526 -12.844 1.00 86.00 79 HIS A CA 1
ATOM 601 C C . HIS A 1 79 ? 10.957 -11.557 -12.631 1.00 86.00 79 HIS A C 1
ATOM 603 O O . HIS A 1 79 ? 10.453 -11.453 -11.511 1.00 86.00 79 HIS A O 1
ATOM 609 N N . ALA A 1 80 ? 10.428 -10.919 -13.684 1.00 86.19 80 ALA A N 1
ATOM 610 C CA . ALA A 1 80 ? 9.259 -10.030 -13.604 1.00 86.19 80 ALA A CA 1
ATOM 611 C C . ALA A 1 80 ? 8.068 -10.629 -12.834 1.00 86.19 80 ALA A C 1
ATOM 613 O O . ALA A 1 80 ? 7.408 -9.955 -12.040 1.00 86.19 80 ALA A O 1
ATOM 614 N N . THR A 1 81 ? 7.816 -11.929 -13.016 1.00 88.06 81 THR A N 1
ATOM 615 C CA . THR A 1 81 ? 6.752 -12.640 -12.291 1.00 88.06 81 THR A CA 1
ATOM 616 C C . THR A 1 81 ? 7.009 -12.685 -10.782 1.00 88.06 81 THR A C 1
ATOM 618 O O . THR A 1 81 ? 6.068 -12.542 -10.003 1.00 88.06 81 THR A O 1
ATOM 621 N N . LEU A 1 82 ? 8.262 -12.870 -10.355 1.00 89.00 82 LEU A N 1
ATOM 622 C CA . LEU A 1 82 ? 8.632 -12.879 -8.939 1.00 89.00 82 LEU A CA 1
ATOM 623 C C . LEU A 1 82 ? 8.460 -11.488 -8.330 1.00 89.00 82 LEU A C 1
ATOM 625 O O . LEU A 1 82 ? 7.834 -11.366 -7.283 1.00 89.00 82 LEU A O 1
ATOM 629 N N . ILE A 1 83 ? 8.927 -10.447 -9.024 1.00 90.19 83 ILE A N 1
ATOM 630 C CA . ILE A 1 83 ? 8.773 -9.049 -8.595 1.00 90.19 83 ILE A CA 1
ATOM 631 C C . ILE A 1 83 ? 7.292 -8.709 -8.429 1.00 90.19 83 ILE A C 1
ATOM 633 O O . ILE A 1 83 ? 6.878 -8.206 -7.388 1.00 90.19 83 ILE A O 1
ATOM 637 N N . ARG A 1 84 ? 6.456 -9.066 -9.411 1.00 90.50 84 ARG A N 1
ATOM 638 C CA . ARG A 1 84 ? 5.006 -8.856 -9.327 1.00 90.50 84 ARG A CA 1
ATOM 639 C C . ARG A 1 84 ? 4.378 -9.592 -8.140 1.00 90.50 84 ARG A C 1
ATOM 641 O O . ARG A 1 84 ? 3.533 -9.020 -7.456 1.00 90.50 84 ARG A O 1
ATOM 648 N N . LYS A 1 85 ? 4.773 -10.846 -7.889 1.00 91.69 85 LYS A N 1
ATOM 649 C CA . LYS A 1 85 ? 4.304 -11.613 -6.722 1.00 91.69 85 LYS A CA 1
ATOM 650 C C . LYS A 1 85 ? 4.750 -10.978 -5.406 1.00 91.69 85 LYS A C 1
ATOM 652 O O . LYS A 1 85 ? 3.965 -10.969 -4.468 1.00 91.69 85 LYS A O 1
ATOM 657 N N . LEU A 1 86 ? 5.963 -10.430 -5.347 1.00 91.38 86 LEU A 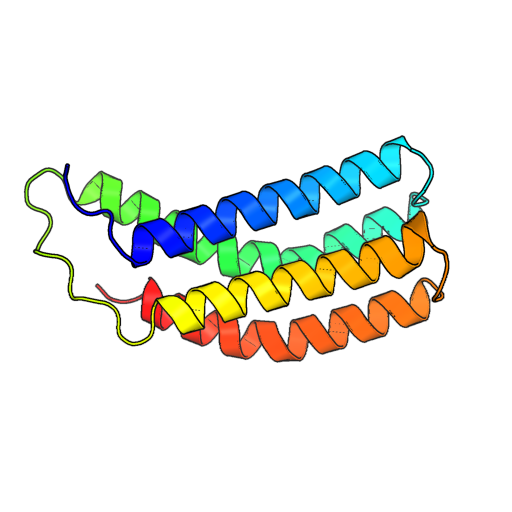N 1
ATOM 658 C CA . LEU A 1 86 ? 6.500 -9.768 -4.159 1.00 91.38 86 LEU A CA 1
ATOM 659 C C . LEU A 1 86 ? 5.732 -8.481 -3.834 1.00 91.38 86 LEU A C 1
ATOM 661 O O . LEU A 1 86 ? 5.320 -8.294 -2.693 1.00 91.38 86 LEU A O 1
ATOM 665 N N . VAL A 1 87 ? 5.455 -7.654 -4.850 1.00 91.00 87 VAL A N 1
ATOM 666 C CA . VAL A 1 87 ? 4.569 -6.483 -4.728 1.00 91.00 87 VAL A CA 1
ATOM 667 C C . VAL A 1 87 ? 3.206 -6.917 -4.188 1.00 91.00 87 VAL A C 1
ATOM 669 O O . VAL A 1 87 ? 2.744 -6.391 -3.180 1.00 91.00 87 VAL A O 1
ATOM 672 N N . LEU A 1 88 ? 2.571 -7.908 -4.823 1.00 93.06 88 LEU A N 1
ATOM 673 C CA . LEU A 1 88 ? 1.262 -8.407 -4.394 1.00 93.06 88 LEU A CA 1
ATOM 674 C C . LEU A 1 88 ? 1.281 -8.918 -2.952 1.00 93.06 88 LEU A C 1
ATOM 676 O O . LEU A 1 88 ? 0.368 -8.606 -2.198 1.00 93.06 88 LEU A O 1
ATOM 680 N N . ALA A 1 89 ? 2.314 -9.666 -2.562 1.00 92.75 89 ALA A N 1
ATOM 681 C CA . ALA A 1 89 ? 2.464 -10.179 -1.206 1.00 92.75 89 ALA A CA 1
ATOM 682 C C . ALA A 1 89 ? 2.572 -9.046 -0.177 1.00 92.75 89 ALA A C 1
ATOM 684 O O . ALA A 1 89 ? 1.927 -9.116 0.865 1.00 92.75 89 ALA A O 1
ATOM 685 N N . HIS A 1 90 ? 3.320 -7.985 -0.489 1.00 92.81 90 HIS A N 1
ATOM 686 C CA . HIS A 1 90 ? 3.440 -6.813 0.375 1.00 92.81 90 HIS A CA 1
ATOM 687 C C . HIS A 1 90 ? 2.084 -6.118 0.591 1.00 92.81 90 HIS A C 1
ATOM 689 O O . HIS A 1 90 ? 1.653 -5.955 1.732 1.00 92.81 90 HIS A O 1
ATOM 695 N N . PHE A 1 91 ? 1.360 -5.785 -0.486 1.00 93.75 91 PHE A N 1
ATOM 696 C CA . PHE A 1 91 ? 0.029 -5.166 -0.369 1.00 93.75 91 PHE A CA 1
ATOM 697 C C . PHE A 1 91 ? -0.989 -6.082 0.306 1.00 93.75 91 PHE A C 1
ATOM 699 O O . PHE A 1 91 ? -1.789 -5.615 1.112 1.00 93.75 91 PHE A O 1
ATOM 706 N N . ALA A 1 92 ? -0.962 -7.380 -0.001 1.00 95.31 92 ALA A N 1
ATOM 707 C CA . ALA A 1 92 ? -1.858 -8.352 0.608 1.00 95.31 92 ALA A CA 1
ATOM 708 C C . ALA A 1 92 ? -1.612 -8.478 2.114 1.00 95.31 92 ALA A C 1
ATOM 710 O O . ALA A 1 92 ? -2.571 -8.550 2.874 1.00 95.31 92 ALA A O 1
ATOM 711 N N . ALA A 1 93 ? -0.354 -8.459 2.556 1.00 95.19 93 ALA A N 1
ATOM 712 C CA . ALA A 1 93 ? -0.020 -8.506 3.973 1.00 95.19 93 ALA A CA 1
ATOM 713 C C . ALA A 1 93 ? -0.448 -7.224 4.711 1.00 95.19 93 ALA A C 1
ATOM 715 O O . ALA A 1 93 ? -1.030 -7.314 5.790 1.00 95.19 93 ALA A O 1
ATOM 716 N N . MET A 1 94 ? -0.255 -6.046 4.105 1.00 94.88 94 MET A N 1
ATOM 717 C CA . MET A 1 94 ? -0.757 -4.775 4.650 1.00 94.88 94 MET A CA 1
ATOM 718 C C . MET A 1 94 ? -2.284 -4.778 4.766 1.00 94.88 94 MET A C 1
ATOM 720 O O . MET A 1 94 ? -2.834 -4.476 5.823 1.00 94.88 94 MET A O 1
ATOM 724 N N . MET A 1 95 ? -2.970 -5.196 3.700 1.00 95.88 95 MET A N 1
ATOM 725 C CA . MET A 1 95 ? -4.424 -5.340 3.682 1.00 95.88 95 MET A CA 1
ATOM 726 C C . MET A 1 95 ? -4.908 -6.332 4.744 1.00 95.88 95 MET A C 1
ATOM 728 O O . MET A 1 95 ? -5.873 -6.063 5.453 1.00 95.88 95 MET A O 1
ATOM 732 N N . PHE A 1 96 ? -4.231 -7.471 4.876 1.00 96.81 96 PHE A N 1
ATOM 733 C CA . PHE A 1 96 ? -4.568 -8.490 5.860 1.00 96.81 96 PHE A CA 1
ATOM 734 C C . PHE A 1 96 ? -4.493 -7.945 7.287 1.00 96.81 96 PHE A C 1
ATOM 736 O O . PHE A 1 96 ? -5.428 -8.161 8.048 1.00 96.81 96 PHE A O 1
ATOM 743 N N . LEU A 1 97 ? -3.437 -7.206 7.643 1.00 96.88 97 LEU A N 1
ATOM 744 C CA . LEU A 1 97 ? -3.303 -6.604 8.974 1.00 96.88 97 LEU A CA 1
ATOM 745 C C . LEU A 1 97 ? -4.420 -5.592 9.260 1.00 96.88 97 LEU A C 1
ATOM 747 O O . LEU A 1 97 ? -5.029 -5.642 10.329 1.00 96.88 97 LEU A O 1
ATOM 751 N N . ILE A 1 98 ? -4.739 -4.739 8.281 1.00 95.75 98 ILE A N 1
ATOM 752 C CA . ILE A 1 98 ? -5.833 -3.766 8.387 1.00 95.75 98 ILE A CA 1
ATOM 753 C C . ILE A 1 98 ? -7.168 -4.479 8.608 1.00 95.75 98 ILE A C 1
ATOM 755 O O . ILE A 1 98 ? -7.902 -4.128 9.525 1.00 95.75 98 ILE A O 1
ATOM 759 N N . LEU A 1 99 ? -7.484 -5.505 7.813 1.00 96.50 99 LEU A N 1
ATOM 760 C CA . LEU A 1 99 ? -8.740 -6.249 7.946 1.00 96.50 99 LEU A CA 1
ATOM 761 C C . LEU A 1 99 ? -8.796 -7.066 9.243 1.00 96.50 99 LEU A C 1
ATOM 763 O O . LEU A 1 99 ? -9.839 -7.102 9.896 1.00 96.50 99 LEU A O 1
ATOM 767 N N . ALA A 1 100 ? -7.680 -7.682 9.644 1.00 96.31 100 ALA A N 1
ATOM 768 C CA . ALA A 1 100 ? -7.561 -8.416 10.901 1.00 96.31 100 ALA A CA 1
ATOM 769 C C . ALA A 1 100 ? -7.906 -7.525 12.100 1.00 96.31 100 ALA A C 1
ATOM 771 O O . ALA A 1 100 ? -8.585 -7.984 13.017 1.00 96.31 100 ALA A O 1
ATOM 772 N N . LYS A 1 101 ? -7.506 -6.246 12.075 1.00 95.31 101 LYS A N 1
ATOM 773 C CA . LYS A 1 101 ? -7.905 -5.273 13.097 1.00 95.31 101 LYS A CA 1
ATOM 774 C C . LYS A 1 101 ? -9.323 -4.732 12.897 1.00 95.31 101 LYS A C 1
ATOM 776 O O . LYS A 1 101 ? -10.111 -4.767 13.835 1.00 95.31 101 LYS A O 1
ATOM 781 N N . ALA A 1 102 ? -9.627 -4.180 11.726 1.00 93.94 102 ALA A N 1
ATOM 782 C CA . ALA A 1 102 ? -10.826 -3.368 11.501 1.00 93.94 102 ALA A CA 1
ATOM 783 C C . ALA A 1 102 ? -12.108 -4.205 11.414 1.00 93.94 102 ALA A C 1
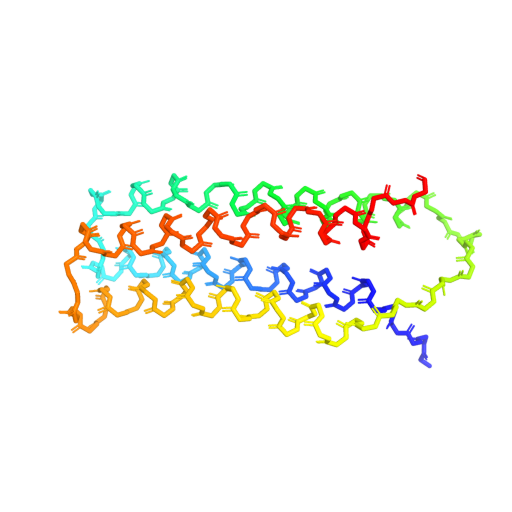ATOM 785 O O . ALA A 1 102 ? -13.148 -3.803 11.919 1.00 93.94 102 ALA A O 1
ATOM 786 N N . VAL A 1 103 ? -12.042 -5.380 10.782 1.00 94.94 103 VAL A N 1
ATOM 787 C CA . VAL A 1 103 ? -13.225 -6.222 10.536 1.00 94.94 103 VAL A CA 1
ATOM 788 C C . VAL A 1 103 ? -13.335 -7.327 11.574 1.00 94.94 103 VAL A C 1
ATOM 790 O O . VAL A 1 103 ? -14.411 -7.582 12.108 1.00 94.94 103 VAL A O 1
ATOM 793 N N . PHE A 1 104 ? -12.222 -8.001 11.854 1.00 94.75 104 PHE A N 1
ATOM 794 C CA . PHE A 1 104 ? -12.235 -9.189 12.705 1.00 94.75 104 PHE A CA 1
ATOM 795 C C . PHE A 1 104 ? -11.858 -8.917 14.162 1.00 94.75 104 PHE A C 1
ATOM 797 O O . PHE A 1 104 ? -12.082 -9.777 15.013 1.00 94.75 104 PHE A O 1
ATOM 804 N N . ASN A 1 105 ? -11.280 -7.746 14.447 1.00 93.25 105 ASN A N 1
ATOM 805 C CA . ASN A 1 105 ? -10.766 -7.363 15.761 1.00 93.25 105 ASN A CA 1
ATOM 806 C C . ASN A 1 105 ? -9.868 -8.443 16.407 1.00 93.25 105 ASN A C 1
ATOM 808 O O . ASN A 1 105 ? -9.923 -8.679 17.611 1.00 93.25 105 ASN A O 1
ATOM 812 N N . TRP A 1 106 ? -9.056 -9.127 15.594 1.00 96.31 106 TRP A N 1
ATOM 813 C CA . TRP A 1 106 ? -8.146 -10.194 16.033 1.00 96.31 106 TRP A CA 1
ATOM 814 C C . TRP A 1 106 ? -6.923 -9.678 16.790 1.00 96.31 106 TRP A C 1
ATOM 816 O O . TRP A 1 106 ? -6.312 -10.418 17.556 1.00 96.31 106 TRP A O 1
ATOM 826 N N . ILE A 1 107 ? -6.537 -8.431 16.535 1.00 96.19 107 ILE A N 1
ATOM 827 C CA . ILE A 1 107 ? -5.359 -7.782 17.109 1.00 96.19 107 ILE A CA 1
ATOM 828 C C . ILE A 1 107 ? -5.732 -6.383 17.582 1.00 96.19 107 ILE A C 1
ATOM 830 O O . ILE A 1 107 ? -6.668 -5.785 17.060 1.00 96.19 107 ILE A O 1
ATOM 834 N N . GLU A 1 108 ? -4.987 -5.842 18.541 1.00 96.31 108 GLU A N 1
ATOM 835 C CA . GLU A 1 108 ? -5.124 -4.443 18.947 1.00 96.31 108 GLU A CA 1
ATOM 836 C C . GLU A 1 108 ? -4.485 -3.499 17.921 1.00 96.31 108 GLU A C 1
ATOM 838 O O . GLU A 1 108 ? -3.572 -3.879 17.180 1.00 96.31 108 GLU A O 1
ATOM 843 N N . PHE A 1 109 ? -4.930 -2.237 17.902 1.00 95.38 109 PHE A N 1
ATOM 844 C CA . PHE A 1 109 ? -4.404 -1.232 16.974 1.00 95.38 109 PHE A CA 1
ATOM 845 C C . PHE A 1 109 ? -2.893 -1.022 17.150 1.00 95.38 109 PHE A C 1
ATOM 847 O O . PHE A 1 109 ? -2.155 -1.004 16.169 1.00 95.38 109 PHE A O 1
ATOM 854 N N . SER A 1 110 ? -2.417 -0.956 18.397 1.00 95.75 110 SER A N 1
ATOM 855 C CA . SER A 1 110 ? -0.986 -0.839 18.716 1.00 95.75 110 SER A CA 1
ATOM 856 C C . SER A 1 110 ? -0.168 -2.021 18.174 1.00 95.75 110 SER A C 1
ATOM 858 O O . SER A 1 110 ? 0.887 -1.846 17.568 1.00 95.75 110 SER A O 1
ATOM 860 N N . THR A 1 111 ? -0.677 -3.248 18.310 1.00 96.31 111 THR A N 1
ATOM 861 C CA . THR A 1 111 ? -0.014 -4.434 17.751 1.00 96.31 111 THR A CA 1
ATOM 862 C C . THR A 1 111 ? 0.013 -4.389 16.226 1.00 96.31 111 THR A C 1
ATOM 864 O O . THR A 1 111 ? 1.045 -4.674 15.620 1.00 96.31 111 THR A O 1
ATOM 867 N N . MET A 1 112 ? -1.096 -3.998 15.594 1.00 96.69 112 MET A N 1
ATOM 868 C CA . MET A 1 112 ? -1.169 -3.848 14.143 1.00 96.69 112 MET A CA 1
ATOM 869 C C . MET A 1 112 ? -0.138 -2.838 13.629 1.00 96.69 112 MET A C 1
ATOM 871 O O . MET A 1 112 ? 0.575 -3.145 12.676 1.00 96.69 112 MET A O 1
ATOM 875 N N . THR A 1 113 ? -0.019 -1.661 14.251 1.00 95.56 113 THR A N 1
ATOM 876 C CA . THR A 1 113 ? 0.929 -0.628 13.806 1.00 95.56 113 THR A CA 1
ATOM 877 C C . THR A 1 113 ? 2.380 -1.071 13.969 1.00 95.56 113 THR A C 1
ATOM 879 O O . THR A 1 113 ? 3.185 -0.805 13.077 1.00 95.56 113 THR A O 1
ATOM 882 N N . ILE A 1 114 ? 2.720 -1.816 15.028 1.00 95.56 114 ILE A N 1
ATOM 883 C CA . ILE A 1 114 ? 4.050 -2.429 15.188 1.00 95.56 114 ILE A CA 1
ATOM 884 C C . ILE A 1 114 ? 4.334 -3.410 14.043 1.00 95.56 114 ILE A C 1
ATOM 886 O O . ILE A 1 114 ? 5.387 -3.329 13.407 1.00 95.56 114 ILE A O 1
ATOM 890 N N . LEU A 1 115 ? 3.392 -4.311 13.743 1.00 95.50 115 LEU A N 1
ATOM 891 C CA . LEU A 1 115 ? 3.546 -5.297 12.669 1.00 95.50 115 LEU A CA 1
ATOM 892 C C . LEU A 1 115 ? 3.653 -4.633 11.293 1.00 95.50 115 LEU A C 1
ATOM 894 O O . LEU A 1 115 ? 4.511 -5.009 10.496 1.00 95.50 115 LEU A O 1
ATOM 898 N N . MET A 1 116 ? 2.829 -3.620 11.027 1.00 94.06 116 MET A N 1
ATOM 899 C CA . MET A 1 116 ? 2.894 -2.839 9.793 1.00 94.06 116 MET A CA 1
ATOM 900 C C . MET A 1 116 ? 4.206 -2.059 9.685 1.00 94.06 116 MET A C 1
ATOM 902 O O . MET A 1 116 ? 4.792 -2.028 8.612 1.00 94.06 116 MET A O 1
ATOM 906 N N . THR A 1 117 ? 4.715 -1.487 10.779 1.00 93.12 117 THR A N 1
ATOM 907 C CA . THR A 1 117 ? 6.014 -0.792 10.791 1.00 93.12 117 THR A CA 1
ATOM 908 C C . THR A 1 117 ? 7.159 -1.754 10.487 1.00 93.12 117 THR A C 1
ATOM 910 O O . THR A 1 117 ? 8.045 -1.438 9.692 1.00 93.12 117 THR A O 1
ATOM 913 N N . LEU A 1 118 ? 7.140 -2.950 11.083 1.00 92.12 118 LEU A N 1
ATOM 914 C CA . LEU A 1 118 ? 8.127 -3.992 10.804 1.00 92.12 118 LEU A CA 1
ATOM 915 C C . LEU A 1 118 ? 8.072 -4.420 9.336 1.00 92.12 118 LEU A C 1
ATOM 917 O O . LEU A 1 118 ? 9.113 -4.541 8.685 1.00 92.12 118 LEU A O 1
ATOM 921 N N . LEU A 1 119 ? 6.863 -4.635 8.816 1.00 92.31 119 LEU A N 1
ATOM 922 C CA . LEU A 1 119 ? 6.646 -5.003 7.426 1.00 92.31 119 LEU A CA 1
ATOM 923 C C . LEU A 1 119 ? 7.142 -3.902 6.493 1.00 92.31 119 LEU A C 1
ATOM 925 O O . LEU A 1 119 ? 7.876 -4.195 5.552 1.00 92.31 119 LEU A O 1
ATOM 929 N N . GLU A 1 120 ? 6.813 -2.649 6.788 1.00 89.62 120 GLU A N 1
ATOM 930 C CA . GLU A 1 120 ? 7.213 -1.510 5.977 1.00 89.62 120 GLU A CA 1
ATOM 931 C C . GLU A 1 120 ? 8.717 -1.277 6.006 1.00 89.62 120 GLU A C 1
ATOM 933 O O . GLU A 1 120 ? 9.329 -1.037 4.975 1.00 89.62 120 GLU A O 1
ATOM 938 N N . THR A 1 121 ? 9.356 -1.437 7.159 1.00 87.94 121 THR A N 1
ATOM 939 C CA . THR A 1 121 ? 10.815 -1.314 7.249 1.00 87.94 121 THR A CA 1
ATOM 940 C C . THR A 1 121 ? 11.502 -2.436 6.472 1.00 87.94 121 THR A C 1
ATOM 942 O O . THR A 1 121 ? 12.459 -2.196 5.735 1.00 87.94 121 THR A O 1
ATOM 945 N N . SER A 1 122 ? 10.991 -3.664 6.599 1.00 84.69 122 SER A N 1
ATOM 946 C CA . SER A 1 122 ? 11.561 -4.832 5.928 1.00 84.69 122 SER A CA 1
ATOM 947 C C . SER A 1 122 ? 11.395 -4.727 4.418 1.00 84.69 122 SER A C 1
ATOM 949 O O . SER A 1 122 ? 12.357 -4.886 3.680 1.00 84.69 122 SER A O 1
ATOM 951 N N . PHE A 1 123 ? 10.189 -4.437 3.936 1.00 83.75 123 PHE A N 1
ATOM 952 C CA . PHE A 1 123 ? 9.919 -4.378 2.506 1.00 83.75 123 PHE A CA 1
ATOM 953 C C . PHE A 1 123 ? 10.325 -3.049 1.884 1.00 83.75 123 PHE A C 1
ATOM 955 O O . PHE A 1 123 ? 10.805 -3.068 0.762 1.00 83.75 123 PHE A O 1
ATOM 962 N N . GLY A 1 124 ? 10.184 -1.916 2.564 1.00 78.00 124 GLY A N 1
ATOM 963 C CA . GLY A 1 124 ? 10.430 -0.586 2.003 1.00 78.00 124 GLY A CA 1
ATOM 964 C C . GLY A 1 124 ? 11.855 -0.415 1.480 1.00 78.00 124 GLY A C 1
ATOM 965 O O . GLY A 1 124 ? 12.046 0.069 0.365 1.00 78.00 124 GLY A O 1
ATOM 966 N N . VAL A 1 125 ? 12.860 -0.909 2.213 1.00 77.19 125 VAL A N 1
ATOM 967 C CA . VAL A 1 125 ? 14.265 -0.866 1.770 1.00 77.19 125 VAL A CA 1
ATOM 968 C C . VAL A 1 125 ? 14.484 -1.739 0.529 1.00 77.1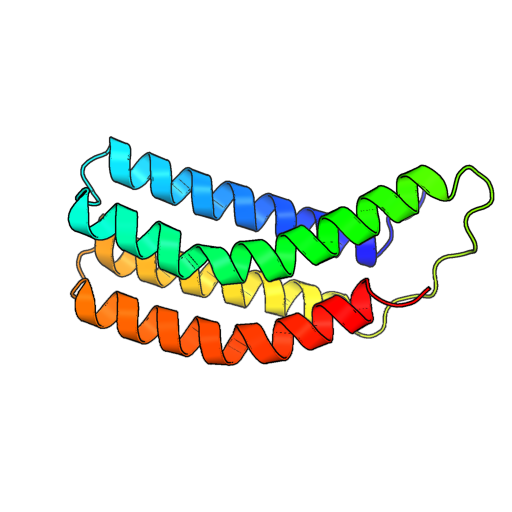9 125 VAL A C 1
ATOM 970 O O . VAL A 1 125 ? 15.001 -1.263 -0.484 1.00 77.19 125 VAL A O 1
ATOM 973 N N . TYR A 1 126 ? 14.058 -3.006 0.566 1.00 81.50 126 TYR A N 1
ATOM 974 C CA . TYR A 1 126 ? 14.249 -3.924 -0.563 1.00 81.50 126 TYR A CA 1
ATOM 975 C C . TYR A 1 126 ? 13.419 -3.527 -1.786 1.00 81.50 126 TYR A C 1
ATOM 977 O O . TYR A 1 126 ? 13.921 -3.549 -2.907 1.00 81.50 126 TYR A O 1
ATOM 985 N N . MET A 1 127 ? 12.170 -3.116 -1.584 1.00 83.31 127 MET A N 1
ATOM 986 C CA . MET A 1 127 ? 11.274 -2.681 -2.647 1.00 83.31 127 MET A CA 1
ATOM 987 C C . MET A 1 127 ? 11.733 -1.361 -3.244 1.00 83.31 127 MET A C 1
ATOM 989 O O . MET A 1 127 ? 11.668 -1.229 -4.457 1.00 83.31 127 MET A O 1
ATOM 993 N N . GLY A 1 128 ? 12.291 -0.432 -2.465 1.00 81.00 128 GLY A N 1
ATOM 994 C CA . GLY A 1 128 ? 12.937 0.762 -3.011 1.00 81.00 128 GLY A CA 1
ATOM 995 C C . GLY A 1 128 ? 14.041 0.414 -4.015 1.00 81.00 128 GLY A C 1
ATOM 996 O O . GLY A 1 128 ? 14.043 0.925 -5.136 1.00 81.00 128 GLY A O 1
ATOM 997 N N . MET A 1 129 ? 14.925 -0.526 -3.662 1.00 81.31 129 MET A N 1
ATOM 998 C CA . MET A 1 129 ? 15.984 -1.001 -4.564 1.00 81.31 129 MET A CA 1
ATOM 999 C C . MET A 1 129 ? 15.424 -1.729 -5.793 1.00 81.31 129 MET A C 1
ATOM 1001 O O . MET A 1 129 ? 15.829 -1.436 -6.916 1.00 81.31 129 MET A O 1
ATOM 1005 N N . VAL A 1 130 ? 14.459 -2.637 -5.607 1.00 84.25 130 VAL A N 1
ATOM 1006 C CA . VAL A 1 130 ? 13.818 -3.376 -6.709 1.00 84.25 130 VAL A CA 1
ATOM 1007 C C . VAL A 1 130 ? 13.107 -2.419 -7.660 1.00 84.25 130 VAL A C 1
ATOM 1009 O O . VAL A 1 130 ? 13.270 -2.517 -8.870 1.00 84.25 130 VAL A O 1
ATOM 1012 N N . MET A 1 131 ? 12.352 -1.458 -7.138 1.00 83.69 131 MET A N 1
ATOM 1013 C CA . MET A 1 131 ? 11.631 -0.473 -7.937 1.00 83.69 131 MET A CA 1
ATOM 1014 C C . MET A 1 131 ? 12.591 0.460 -8.679 1.00 83.69 131 MET A C 1
ATOM 1016 O O . MET A 1 131 ? 12.319 0.819 -9.823 1.00 83.69 131 MET A O 1
ATOM 1020 N N . SER A 1 132 ? 13.737 0.802 -8.082 1.00 81.94 132 SER A N 1
ATOM 1021 C CA . SER A 1 132 ? 14.811 1.502 -8.789 1.00 81.94 132 SER A CA 1
ATOM 1022 C C . SER A 1 132 ? 15.428 0.642 -9.894 1.00 81.94 132 SER A C 1
ATOM 1024 O O . SER A 1 132 ? 15.668 1.146 -10.976 1.00 81.94 132 SER A O 1
ATOM 1026 N N . ALA A 1 133 ? 15.630 -0.659 -9.702 1.00 80.69 133 ALA A N 1
ATOM 1027 C CA . ALA A 1 133 ? 16.138 -1.521 -10.774 1.00 80.69 133 ALA A CA 1
ATOM 1028 C C . ALA A 1 133 ? 15.109 -1.730 -11.906 1.00 80.69 133 ALA A C 1
ATOM 1030 O O . ALA A 1 133 ? 15.463 -1.823 -13.078 1.00 80.69 133 ALA A O 1
ATOM 1031 N N . VAL A 1 134 ? 13.816 -1.788 -11.570 1.00 80.06 134 VAL A N 1
ATOM 1032 C CA . VAL A 1 134 ? 12.728 -1.994 -12.543 1.00 80.06 134 VAL A CA 1
ATOM 1033 C C . VAL A 1 134 ? 12.433 -0.724 -13.347 1.00 80.06 134 VAL A C 1
ATOM 1035 O O . VAL A 1 134 ? 12.097 -0.812 -14.530 1.00 80.06 134 VAL A O 1
ATOM 1038 N N . PHE A 1 135 ? 12.538 0.450 -12.717 1.00 78.31 135 PHE A N 1
ATOM 1039 C CA . PHE A 1 135 ? 12.071 1.727 -13.274 1.00 78.31 135 PHE A CA 1
ATOM 1040 C C . PHE A 1 135 ? 13.120 2.852 -13.293 1.00 78.31 135 PHE A C 1
ATOM 1042 O O . PHE A 1 135 ? 12.790 3.966 -13.698 1.00 78.31 135 PHE A O 1
ATOM 1049 N N . GLY A 1 136 ? 14.337 2.611 -12.808 1.00 66.25 136 GLY A N 1
ATOM 1050 C CA . GLY A 1 136 ? 15.342 3.644 -12.533 1.00 66.25 136 GLY A 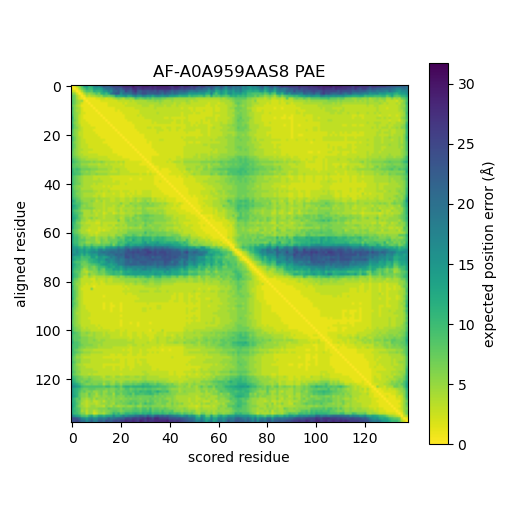CA 1
ATOM 1051 C C . GLY A 1 136 ? 16.429 3.838 -13.585 1.00 66.25 136 GLY A C 1
ATOM 1052 O O . GLY A 1 136 ? 16.999 4.919 -13.576 1.00 66.25 136 GLY A O 1
ATOM 1053 N N . ASP A 1 137 ? 16.650 2.907 -14.517 1.00 51.66 137 ASP A N 1
ATOM 1054 C CA . ASP A 1 137 ? 17.668 3.088 -15.565 1.00 51.66 137 ASP A CA 1
ATOM 1055 C C . ASP A 1 137 ? 17.040 3.244 -16.959 1.00 51.66 137 ASP A C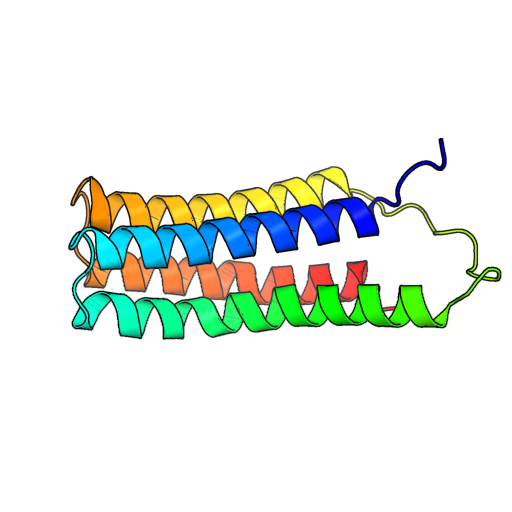 1
ATOM 1057 O O . ASP A 1 137 ? 16.613 2.268 -17.592 1.00 51.66 137 ASP A O 1
ATOM 1061 N N . THR A 1 138 ? 16.951 4.511 -17.382 1.00 40.78 138 THR A N 1
ATOM 1062 C CA . THR A 1 138 ? 17.740 5.090 -18.493 1.00 40.78 138 THR A CA 1
ATOM 1063 C C . THR A 1 138 ? 18.209 6.478 -18.085 1.00 40.78 138 THR A C 1
ATOM 1065 O O . THR A 1 138 ? 17.320 7.264 -17.676 1.00 40.78 138 THR A O 1
#

Nearest PDB structures (foldseek):
  2a6b-assembly1_A-2  TM=3.068E-01  e=6.742E-01  Streptococcus pneumoniae R6
  5voy-assembly1_a  TM=4.517E-01  e=3.512E+00  Saccharomyces cerevisiae S288C
  8dt0-assembly2_B  TM=2.811E-01  e=1.927E+00  synthetic construct
  8dt0-assembly1_A  TM=2.966E-01  e=4.510E+00  synthetic construct

Secondary structure (DSSP, 8-state):
-PPP-HHHHHHHHHHHHHHHHHHHHHHHHHTTSS-HHHHHHHHHHHHHHHHHHHHHHHHHHHHHHHT-TTPPPPPP-TTHHHHHHHHHHHHHHHHHHHHHHHTT--S-HHHHHHHHHHHHHHHHHHHHHHHHHHH---

Mean predicted aligned error: 5.81 Å